Protein AF-A0A370E2R4-F1 (afdb_monomer_lite)

Structure (mmCIF, N/CA/C/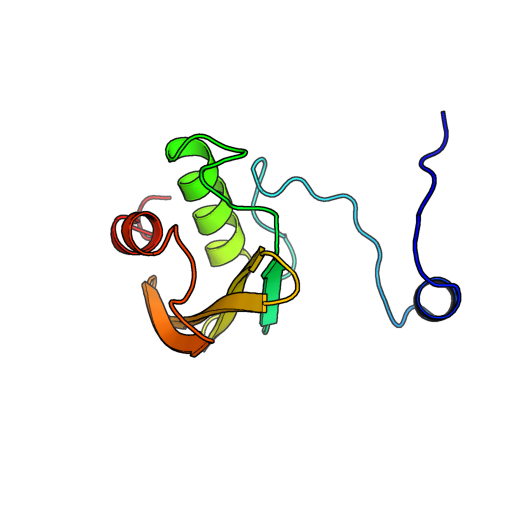O backbone):
data_AF-A0A370E2R4-F1
#
_entry.id   AF-A0A370E2R4-F1
#
loop_
_atom_site.group_PDB
_atom_site.id
_atom_site.type_symbol
_atom_site.label_atom_id
_atom_site.label_alt_id
_atom_site.label_comp_id
_atom_site.label_asym_id
_atom_site.label_entity_id
_atom_site.label_seq_id
_atom_site.pdbx_PDB_ins_code
_atom_site.Cartn_x
_atom_site.Cartn_y
_atom_site.Cartn_z
_atom_site.occupancy
_atom_site.B_iso_or_equiv
_atom_site.auth_seq_id
_atom_site.auth_comp_id
_atom_site.auth_asym_id
_atom_site.auth_atom_id
_atom_site.pdbx_PDB_model_num
ATOM 1 N N . MET A 1 1 ? 22.336 18.464 -6.508 1.00 43.50 1 MET A N 1
ATOM 2 C CA . MET A 1 1 ? 22.048 17.677 -7.727 1.00 43.50 1 MET A CA 1
ATOM 3 C C . MET A 1 1 ? 20.532 17.617 -7.844 1.00 43.50 1 MET A C 1
ATOM 5 O O . MET A 1 1 ? 19.909 17.264 -6.854 1.00 43.50 1 MET A O 1
ATOM 9 N N . GLY A 1 2 ? 19.935 18.096 -8.938 1.00 60.88 2 GLY A N 1
ATOM 10 C CA . GLY A 1 2 ? 18.472 18.118 -9.074 1.00 60.88 2 GLY A CA 1
ATOM 11 C C . GLY A 1 2 ? 17.913 16.710 -9.285 1.00 60.88 2 GLY A C 1
ATOM 12 O O . GLY A 1 2 ? 18.529 15.914 -9.990 1.00 60.88 2 GLY A O 1
ATOM 13 N N . THR A 1 3 ? 16.774 16.397 -8.671 1.00 76.81 3 THR A N 1
ATOM 14 C CA . THR A 1 3 ? 16.054 15.137 -8.901 1.00 76.81 3 THR A CA 1
ATOM 15 C C . THR A 1 3 ? 15.508 15.120 -10.328 1.00 76.81 3 THR A C 1
ATOM 17 O O . THR A 1 3 ? 14.789 16.035 -10.721 1.00 76.81 3 THR A O 1
ATOM 20 N N . ILE A 1 4 ? 15.838 14.088 -11.107 1.00 82.06 4 ILE A N 1
ATOM 21 C CA . ILE A 1 4 ? 15.232 13.861 -12.424 1.00 82.06 4 ILE A CA 1
ATOM 22 C C . ILE A 1 4 ? 13.944 13.064 -12.211 1.00 82.06 4 ILE A C 1
ATOM 24 O O . ILE A 1 4 ? 13.985 11.951 -11.689 1.00 82.06 4 ILE A O 1
ATOM 28 N N . LEU A 1 5 ? 12.805 13.631 -12.608 1.00 85.69 5 LEU A N 1
ATOM 29 C CA . LEU A 1 5 ? 11.509 12.956 -12.565 1.00 85.69 5 LEU A CA 1
ATOM 30 C C . LEU A 1 5 ? 11.271 12.224 -13.887 1.00 85.69 5 LEU A C 1
ATOM 32 O O . LEU A 1 5 ? 11.301 12.837 -14.950 1.00 85.69 5 LEU A O 1
ATOM 36 N N . LEU A 1 6 ? 11.013 10.919 -13.817 1.00 91.44 6 LEU A N 1
ATOM 37 C CA . LEU A 1 6 ? 10.782 10.057 -14.985 1.00 91.44 6 LEU A CA 1
ATOM 38 C C . LEU A 1 6 ? 9.288 9.894 -15.300 1.00 91.44 6 LEU A C 1
ATOM 40 O O . LEU A 1 6 ? 8.832 8.814 -15.671 1.00 91.44 6 LEU A O 1
ATOM 44 N N . TYR A 1 7 ? 8.505 10.951 -15.103 1.00 93.69 7 TYR A N 1
ATOM 45 C CA . TYR A 1 7 ? 7.081 10.928 -15.414 1.00 93.69 7 TYR A CA 1
ATOM 46 C C . TYR A 1 7 ? 6.828 11.015 -16.917 1.00 93.69 7 TYR A C 1
ATOM 48 O O . TYR A 1 7 ? 7.541 11.706 -17.644 1.00 93.69 7 TYR A O 1
ATOM 56 N N . ASP A 1 8 ? 5.761 10.356 -17.369 1.00 96.06 8 ASP A N 1
ATOM 57 C CA . ASP A 1 8 ? 5.230 10.567 -18.714 1.00 96.06 8 ASP A CA 1
ATOM 58 C C . ASP A 1 8 ? 4.870 12.058 -18.914 1.00 96.06 8 ASP A C 1
ATOM 60 O O . ASP A 1 8 ? 4.357 12.690 -17.979 1.00 96.06 8 ASP A O 1
ATOM 64 N N . PRO A 1 9 ? 5.081 12.645 -20.109 1.00 95.00 9 PRO A N 1
ATOM 65 C CA . PRO A 1 9 ? 4.738 14.043 -20.381 1.00 95.00 9 PRO A CA 1
ATOM 66 C C . PRO A 1 9 ? 3.294 14.434 -20.028 1.00 95.00 9 PRO A C 1
ATOM 68 O O . PRO A 1 9 ? 3.036 15.582 -19.655 1.00 95.00 9 PRO A O 1
ATOM 71 N N . LYS A 1 10 ? 2.341 13.496 -20.099 1.00 96.62 10 LYS A N 1
ATOM 72 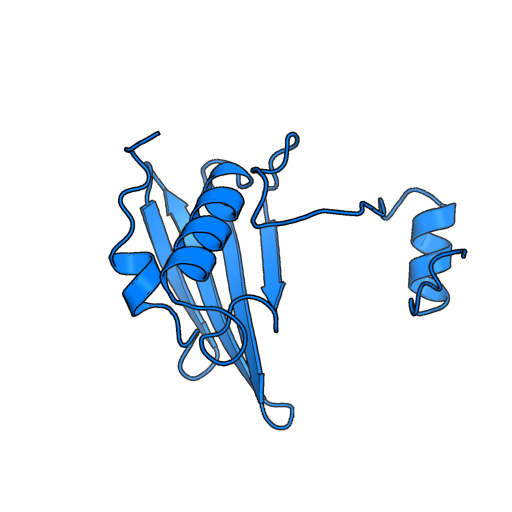C CA . LYS A 1 10 ? 0.953 13.738 -19.684 1.00 96.62 10 LYS A CA 1
ATOM 73 C C . LYS A 1 10 ? 0.840 13.938 -18.176 1.00 96.62 10 LYS A C 1
ATOM 75 O O . LYS A 1 10 ? 0.152 14.853 -17.742 1.00 96.62 10 LYS A O 1
ATOM 80 N N . VAL A 1 11 ? 1.561 13.146 -17.382 1.00 95.88 11 VAL A N 1
ATOM 81 C CA . VAL A 1 11 ? 1.603 13.299 -15.919 1.00 95.88 11 VAL A CA 1
ATOM 82 C C . VAL A 1 11 ? 2.243 14.634 -15.543 1.00 95.88 11 VAL A C 1
ATOM 84 O O . VAL A 1 11 ? 1.709 15.343 -14.696 1.00 95.88 11 VAL A O 1
ATOM 87 N N . LEU A 1 12 ? 3.328 15.028 -16.221 1.00 94.56 12 LEU A N 1
ATOM 88 C CA . LEU A 1 12 ? 3.943 16.348 -16.023 1.00 94.56 12 LEU A CA 1
ATOM 89 C C . LEU A 1 12 ? 2.961 17.491 -16.317 1.00 94.56 12 LEU A C 1
ATOM 91 O O . LEU A 1 12 ? 2.941 18.487 -15.597 1.00 94.56 12 LEU A O 1
ATOM 95 N N . SER A 1 13 ? 2.121 17.327 -17.340 1.00 95.69 13 SER A N 1
ATOM 96 C CA . SER A 1 13 ? 1.083 18.303 -17.690 1.00 95.69 13 SER A CA 1
ATOM 97 C C . SER A 1 13 ? -0.000 18.393 -16.607 1.00 95.69 13 SER A C 1
ATOM 99 O O . SER A 1 13 ? -0.356 19.493 -16.194 1.00 95.69 13 SER A O 1
ATOM 101 N N . CYS A 1 14 ? -0.462 17.258 -16.074 1.00 97.38 14 CYS A N 1
ATOM 102 C CA . CYS A 1 14 ? -1.389 17.227 -14.937 1.00 97.38 14 CYS A CA 1
ATOM 103 C C . CYS A 1 14 ? -0.791 17.875 -13.676 1.00 97.38 14 CYS A C 1
ATOM 105 O O . CYS A 1 14 ? -1.496 18.580 -12.956 1.00 97.38 14 CYS A O 1
ATOM 107 N N . ILE A 1 15 ? 0.511 17.694 -13.420 1.00 95.56 15 ILE A N 1
ATOM 108 C CA . ILE A 1 15 ? 1.211 18.379 -12.321 1.00 95.56 15 ILE A CA 1
ATOM 109 C C . ILE A 1 15 ? 1.221 19.897 -12.550 1.00 95.56 15 ILE A C 1
ATOM 111 O O . ILE A 1 15 ? 0.862 20.657 -11.651 1.00 95.56 15 ILE A O 1
ATOM 115 N N . ALA A 1 16 ? 1.575 20.354 -13.756 1.00 94.31 16 ALA A N 1
ATOM 116 C CA . ALA A 1 16 ? 1.578 21.778 -14.100 1.00 94.31 16 ALA A CA 1
ATOM 117 C C . ALA A 1 16 ? 0.184 22.420 -13.955 1.00 94.31 16 ALA A C 1
ATOM 119 O O . ALA A 1 16 ? 0.068 23.563 -13.509 1.00 94.31 16 ALA A O 1
ATOM 120 N N . ASN A 1 17 ? -0.868 21.657 -14.259 1.00 97.12 17 ASN A N 1
ATOM 121 C CA . ASN A 1 17 ? -2.265 22.069 -14.127 1.00 97.12 17 ASN A CA 1
ATOM 122 C C . ASN A 1 17 ? -2.839 21.894 -12.710 1.00 97.12 17 ASN A C 1
ATOM 124 O O . ASN A 1 17 ? -3.998 22.237 -12.488 1.00 97.12 17 ASN A O 1
ATOM 128 N N . LYS A 1 18 ? -2.045 21.410 -11.742 1.00 96.31 18 LYS A N 1
ATOM 129 C CA . LYS A 1 18 ? -2.454 21.144 -10.348 1.00 96.31 18 LYS A CA 1
ATOM 130 C C . LYS A 1 18 ? -3.546 20.076 -10.195 1.00 96.31 18 LYS A C 1
ATOM 132 O O . LYS A 1 18 ? -4.261 20.059 -9.199 1.00 96.31 18 LYS A O 1
ATOM 137 N N . GLU A 1 19 ? -3.654 19.171 -11.159 1.00 96.81 19 GLU A N 1
ATOM 138 C CA . GLU A 1 19 ? -4.530 17.993 -11.098 1.00 96.81 19 GLU A CA 1
ATOM 139 C C . GLU A 1 19 ? -3.853 16.833 -10.354 1.00 96.81 19 GLU A C 1
ATOM 141 O O . GLU A 1 19 ? -4.520 15.983 -9.769 1.00 96.81 19 GLU A O 1
ATOM 146 N N . ILE A 1 20 ? -2.515 16.806 -10.365 1.00 95.62 20 ILE A N 1
ATOM 147 C CA . ILE A 1 20 ? -1.682 15.876 -9.599 1.00 95.62 20 ILE A CA 1
ATOM 148 C C . ILE A 1 20 ? -0.737 16.690 -8.721 1.00 95.62 20 ILE A C 1
ATOM 150 O O . ILE A 1 20 ? -0.021 17.565 -9.206 1.00 95.62 20 ILE A O 1
ATOM 154 N N . PHE A 1 21 ? -0.693 16.365 -7.432 1.00 93.38 21 PHE A N 1
ATOM 155 C CA . PHE A 1 21 ? 0.301 16.908 -6.516 1.00 93.38 21 PHE A CA 1
ATOM 156 C C . PHE A 1 21 ? 1.471 15.929 -6.373 1.00 93.38 21 PHE A C 1
ATOM 158 O O . PHE A 1 21 ? 1.285 14.776 -5.987 1.00 93.38 21 PHE A O 1
ATOM 165 N N . HIS A 1 22 ? 2.683 16.383 -6.700 1.00 91.69 22 HIS A N 1
ATOM 166 C CA . HIS A 1 22 ? 3.906 15.625 -6.426 1.00 91.69 22 HIS A CA 1
ATOM 167 C C . HIS A 1 22 ? 4.351 15.886 -4.993 1.00 91.69 22 HIS A C 1
ATOM 169 O O . HIS A 1 22 ? 4.609 17.033 -4.629 1.00 91.69 22 HIS A O 1
ATOM 175 N N . GLN A 1 23 ? 4.590 14.819 -4.235 1.00 91.12 23 GLN A N 1
ATOM 176 C CA . GLN A 1 23 ? 5.240 14.897 -2.932 1.00 91.12 23 GLN A CA 1
ATOM 177 C C . GLN A 1 23 ? 6.375 13.876 -2.825 1.00 91.12 23 GLN A C 1
ATOM 179 O O . GLN A 1 23 ? 6.237 12.728 -3.239 1.00 91.12 23 GLN A O 1
ATOM 184 N N . ASN A 1 24 ? 7.499 14.292 -2.235 1.00 90.25 24 ASN A N 1
ATOM 185 C CA . ASN A 1 24 ? 8.512 13.352 -1.760 1.00 90.25 24 ASN A CA 1
ATOM 186 C C . ASN A 1 24 ? 8.079 12.848 -0.384 1.00 90.25 24 ASN A C 1
ATOM 188 O O . ASN A 1 24 ? 7.895 13.651 0.530 1.00 90.25 24 ASN A O 1
ATOM 192 N N . TYR A 1 25 ? 7.913 11.539 -0.251 1.00 90.94 25 TYR A N 1
ATOM 193 C CA . TYR A 1 25 ? 7.357 10.918 0.943 1.00 90.94 25 TYR A CA 1
ATOM 194 C C . TYR A 1 25 ? 8.141 9.654 1.300 1.00 90.94 25 TYR A C 1
ATOM 196 O O . TYR A 1 25 ? 8.409 8.823 0.431 1.00 90.94 25 TYR A O 1
ATOM 204 N N . ASP A 1 26 ? 8.501 9.527 2.578 1.00 94.06 26 ASP A N 1
ATOM 205 C CA . ASP A 1 26 ? 9.084 8.314 3.146 1.00 94.06 26 ASP A CA 1
ATOM 206 C C . ASP A 1 26 ? 8.025 7.590 3.981 1.00 94.06 26 ASP A C 1
ATOM 208 O O . ASP A 1 26 ? 7.702 7.981 5.105 1.00 94.06 26 ASP A O 1
ATOM 212 N N . ILE A 1 27 ? 7.516 6.498 3.416 1.00 94.69 27 ILE A N 1
ATOM 213 C CA . ILE A 1 27 ? 6.521 5.614 4.024 1.00 94.69 27 ILE A CA 1
ATOM 214 C C . ILE A 1 27 ? 6.966 5.029 5.368 1.00 94.69 27 ILE A C 1
ATOM 216 O O . ILE A 1 27 ? 6.125 4.653 6.183 1.00 94.69 27 ILE A O 1
ATOM 220 N N . PHE A 1 28 ? 8.268 4.958 5.640 1.00 96.12 28 PHE A N 1
ATOM 221 C CA . PHE A 1 28 ? 8.791 4.414 6.887 1.00 96.12 28 PHE A CA 1
ATOM 222 C C . PHE A 1 28 ? 9.017 5.486 7.953 1.00 96.12 28 PHE A C 1
ATOM 224 O O . PHE A 1 28 ? 9.259 5.133 9.108 1.00 96.12 28 PHE A O 1
ATOM 231 N N . ALA A 1 29 ? 8.946 6.774 7.611 1.00 96.12 29 ALA A N 1
ATOM 232 C CA . ALA A 1 29 ? 9.183 7.860 8.557 1.00 96.12 29 ALA A CA 1
ATOM 233 C C . ALA A 1 29 ? 7.931 8.184 9.383 1.00 96.12 29 ALA A C 1
ATOM 235 O O . ALA A 1 29 ? 7.983 8.112 10.610 1.00 96.12 29 ALA A O 1
ATOM 236 N N . ALA A 1 30 ? 6.814 8.499 8.721 1.00 95.44 30 ALA A N 1
ATOM 237 C CA . ALA A 1 30 ? 5.557 8.890 9.360 1.00 95.44 30 ALA A CA 1
ATOM 238 C C . ALA A 1 30 ? 4.347 8.654 8.431 1.00 95.44 30 ALA A C 1
ATOM 240 O O . ALA A 1 30 ? 4.529 8.562 7.214 1.00 95.44 30 ALA A O 1
ATOM 241 N N . PRO A 1 31 ? 3.111 8.584 8.961 1.00 95.81 31 PRO A N 1
ATOM 242 C CA . PRO A 1 31 ? 1.892 8.665 8.154 1.00 95.81 31 PRO A CA 1
ATOM 243 C C . PRO A 1 31 ? 1.802 9.980 7.362 1.00 95.81 31 PRO A C 1
ATOM 245 O O . PRO A 1 31 ? 2.475 10.958 7.681 1.00 95.81 31 PRO A O 1
ATOM 248 N N . MET A 1 32 ? 0.950 10.012 6.340 1.00 93.75 32 MET A N 1
ATOM 249 C CA . MET A 1 32 ? 0.586 11.241 5.634 1.00 93.75 32 MET A CA 1
ATOM 250 C C . MET A 1 32 ? -0.305 12.126 6.515 1.00 93.75 32 MET A C 1
ATOM 252 O O . MET A 1 32 ? -1.199 11.620 7.198 1.00 93.75 32 MET A O 1
ATOM 256 N N . ASP A 1 33 ? -0.100 13.444 6.446 1.00 90.62 33 ASP A N 1
ATOM 257 C CA . ASP A 1 33 ? -0.931 14.421 7.164 1.00 90.62 33 ASP A CA 1
ATOM 258 C C . ASP A 1 33 ? -2.366 14.457 6.611 1.00 90.62 33 ASP A C 1
ATOM 260 O O . ASP A 1 33 ? -3.344 14.460 7.363 1.00 90.62 33 ASP A O 1
ATOM 264 N N . GLU A 1 34 ? -2.500 14.450 5.282 1.00 92.44 34 GLU A N 1
ATOM 265 C CA . GLU A 1 34 ? -3.789 14.400 4.595 1.00 92.44 34 GLU A CA 1
ATOM 266 C C . GLU A 1 34 ? -4.194 12.951 4.323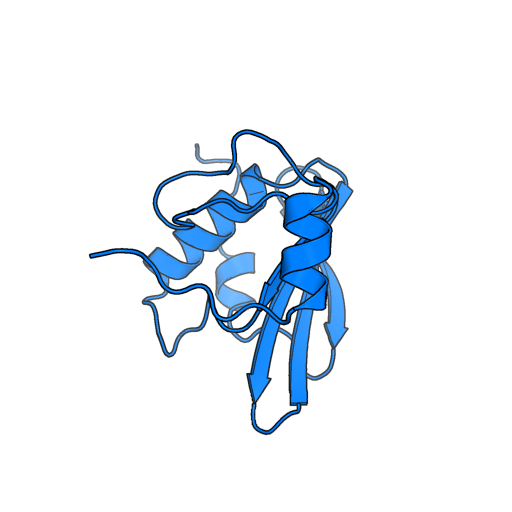 1.00 92.44 34 GLU A C 1
ATOM 268 O O . GLU A 1 34 ? -3.484 12.195 3.654 1.00 92.44 34 GLU A O 1
ATOM 273 N N . LYS A 1 35 ? -5.365 12.565 4.842 1.00 94.81 35 LYS A N 1
ATOM 274 C CA . LYS A 1 35 ? -5.907 11.222 4.640 1.00 94.81 35 LYS A CA 1
ATOM 275 C C . LYS A 1 35 ? -6.504 11.068 3.250 1.00 94.81 35 LYS A C 1
ATOM 277 O O . LYS A 1 35 ? -7.101 11.995 2.710 1.00 94.81 35 LYS A O 1
ATOM 282 N N . CYS A 1 36 ? -6.401 9.861 2.711 1.00 95.75 36 CYS A N 1
ATOM 283 C CA . CYS A 1 36 ? -6.950 9.511 1.408 1.00 95.75 36 CYS A CA 1
ATOM 284 C C . CYS A 1 36 ? -8.056 8.451 1.510 1.00 95.75 36 CYS A C 1
ATOM 286 O O . CYS A 1 36 ? -8.033 7.573 2.376 1.00 95.75 36 CYS A O 1
ATOM 288 N N . SER A 1 37 ? -9.010 8.523 0.580 1.00 98.19 37 SER A N 1
ATOM 289 C CA . SER A 1 37 ? -10.069 7.524 0.383 1.00 98.19 37 SER A CA 1
ATOM 290 C C . SER A 1 37 ? -9.572 6.272 -0.347 1.00 98.19 37 SER A C 1
ATOM 292 O O . SER A 1 37 ? -10.159 5.193 -0.235 1.00 98.19 37 SER A O 1
ATOM 294 N N . TYR A 1 38 ? -8.465 6.402 -1.079 1.00 98.31 38 TYR A N 1
ATOM 295 C CA . TYR A 1 38 ? -7.824 5.329 -1.825 1.00 98.31 38 TYR A CA 1
ATOM 296 C C . TYR A 1 38 ? -6.305 5.502 -1.821 1.00 98.31 38 TYR A C 1
ATOM 298 O O . TYR A 1 38 ? -5.800 6.543 -2.243 1.00 98.31 38 TYR A O 1
ATOM 306 N N . LEU A 1 39 ? -5.577 4.463 -1.412 1.00 97.81 39 LEU A N 1
ATOM 307 C CA . LEU A 1 39 ? -4.118 4.430 -1.420 1.00 97.81 39 LEU A CA 1
ATOM 308 C C . LEU A 1 39 ? -3.624 3.215 -2.197 1.00 97.81 39 LEU A C 1
ATOM 310 O O . LEU A 1 39 ? -3.969 2.079 -1.878 1.00 97.81 39 LEU A O 1
ATOM 314 N N . ARG A 1 40 ? -2.769 3.444 -3.196 1.00 97.69 40 ARG A N 1
ATOM 315 C CA . ARG A 1 40 ? -2.134 2.382 -3.984 1.00 97.69 40 ARG A CA 1
ATOM 316 C C . ARG A 1 40 ? -0.636 2.317 -3.724 1.00 97.69 40 ARG A C 1
ATOM 318 O O . ARG A 1 40 ? 0.097 3.225 -4.101 1.00 97.69 40 ARG A O 1
ATOM 325 N N . CYS A 1 41 ? -0.181 1.195 -3.176 1.00 97.06 41 CYS A N 1
ATOM 326 C CA . CYS A 1 41 ? 1.220 0.892 -2.912 1.00 97.06 41 CYS A CA 1
ATOM 327 C C . CYS A 1 41 ? 1.630 -0.370 -3.689 1.00 97.06 41 CYS A C 1
ATOM 329 O O . CYS A 1 41 ? 1.374 -1.495 -3.269 1.00 97.06 41 CYS A O 1
ATOM 331 N N . MET A 1 42 ? 2.235 -0.186 -4.863 1.00 96.75 42 MET A N 1
ATOM 332 C CA . MET A 1 42 ? 2.622 -1.289 -5.749 1.00 96.75 42 MET A CA 1
ATOM 333 C C . MET A 1 42 ? 4.136 -1.343 -5.911 1.00 96.75 42 MET A C 1
ATOM 335 O O . MET A 1 42 ? 4.760 -0.303 -6.100 1.00 96.75 42 MET A O 1
ATOM 339 N N . ASN A 1 43 ? 4.703 -2.551 -5.895 1.00 95.38 43 ASN A N 1
ATOM 340 C CA . ASN A 1 43 ? 6.135 -2.806 -6.112 1.00 95.38 43 ASN A CA 1
ATOM 341 C C . ASN A 1 43 ? 7.065 -2.136 -5.083 1.00 95.38 43 ASN A C 1
ATOM 343 O O . ASN A 1 43 ? 8.228 -1.882 -5.384 1.00 95.38 43 ASN A O 1
ATOM 347 N N . LEU A 1 44 ? 6.561 -1.850 -3.878 1.00 94.88 44 LEU A N 1
ATOM 348 C CA . LEU A 1 44 ? 7.323 -1.188 -2.816 1.00 94.88 44 LEU A CA 1
ATOM 349 C C . LEU A 1 44 ? 7.475 -2.092 -1.589 1.00 94.88 44 LEU A C 1
ATOM 351 O O . LEU A 1 44 ? 8.574 -2.554 -1.306 1.00 94.88 44 LEU A O 1
ATOM 355 N N . LEU A 1 45 ? 6.376 -2.393 -0.894 1.00 95.62 45 LEU A N 1
ATOM 356 C CA . LEU A 1 45 ? 6.383 -3.217 0.318 1.00 95.62 45 LEU A CA 1
ATOM 357 C C . LEU A 1 45 ? 6.440 -4.710 -0.036 1.00 95.62 45 LEU A C 1
ATOM 359 O O . LEU A 1 45 ? 5.407 -5.362 -0.171 1.00 95.62 45 LEU A O 1
ATOM 363 N N . ASN A 1 46 ? 7.647 -5.240 -0.225 1.00 90.06 46 ASN A N 1
ATOM 364 C CA . ASN A 1 46 ? 7.882 -6.656 -0.501 1.00 90.06 46 ASN A CA 1
ATOM 365 C C . ASN A 1 46 ? 9.046 -7.208 0.328 1.00 90.06 46 ASN A C 1
ATOM 367 O O . ASN A 1 46 ? 10.010 -6.492 0.616 1.00 90.06 46 ASN A O 1
ATOM 371 N N . LYS A 1 47 ? 8.963 -8.503 0.656 1.00 93.38 47 LYS A N 1
ATOM 372 C CA . LYS A 1 47 ? 9.935 -9.220 1.502 1.00 93.38 47 LYS A CA 1
ATOM 373 C C . LYS A 1 47 ? 11.326 -9.333 0.862 1.00 93.38 47 LYS A C 1
ATOM 375 O O . LYS A 1 47 ? 12.302 -9.615 1.546 1.00 93.38 47 LYS A O 1
ATOM 380 N N . GLY A 1 48 ? 11.431 -9.103 -0.450 1.00 92.38 48 GLY A N 1
ATOM 381 C CA . GLY A 1 48 ? 12.708 -9.070 -1.164 1.00 92.38 48 GLY A CA 1
ATOM 382 C C . GLY A 1 48 ? 13.506 -7.778 -0.962 1.00 92.38 48 GLY A C 1
ATOM 383 O O . GLY A 1 48 ? 14.723 -7.798 -1.131 1.00 92.38 48 GLY A O 1
ATOM 384 N N . TYR A 1 49 ? 12.852 -6.662 -0.616 1.00 93.06 49 TYR A N 1
ATOM 385 C CA . TYR A 1 49 ? 13.507 -5.354 -0.456 1.00 93.06 49 TYR A CA 1
ATOM 386 C C . TYR A 1 49 ? 13.662 -4.930 0.999 1.00 93.06 49 TYR A C 1
ATOM 388 O O . TYR A 1 49 ? 14.629 -4.245 1.331 1.00 93.06 49 TYR A O 1
ATOM 396 N N . PHE A 1 50 ? 12.719 -5.311 1.859 1.00 96.75 50 PHE A N 1
ATOM 397 C CA . PHE A 1 50 ? 12.659 -4.826 3.231 1.00 96.75 50 PHE A CA 1
ATOM 398 C C . PHE A 1 50 ? 12.448 -5.976 4.219 1.00 96.75 50 PHE A C 1
ATOM 400 O O . PHE A 1 50 ? 11.741 -6.930 3.892 1.00 96.75 50 PHE A O 1
ATOM 407 N N . PRO A 1 51 ? 13.023 -5.886 5.433 1.00 97.25 51 PRO A N 1
ATOM 408 C CA . PRO A 1 51 ? 12.710 -6.822 6.504 1.00 97.25 51 PRO A CA 1
ATOM 409 C C . PRO A 1 51 ? 11.264 -6.635 6.982 1.00 97.25 51 PRO A C 1
ATOM 411 O O . PRO A 1 51 ? 10.713 -5.532 6.901 1.00 97.25 51 PRO A O 1
ATOM 414 N N . ASP A 1 52 ? 10.681 -7.694 7.546 1.00 97.81 52 ASP A N 1
ATOM 415 C CA . ASP A 1 52 ? 9.282 -7.729 7.995 1.00 97.81 52 ASP A CA 1
ATOM 416 C C . ASP A 1 52 ? 8.924 -6.568 8.935 1.00 97.81 52 ASP A C 1
ATOM 418 O O . ASP A 1 52 ? 7.882 -5.941 8.768 1.00 97.81 52 ASP A O 1
ATOM 422 N N . GLU A 1 53 ? 9.814 -6.202 9.863 1.00 96.94 53 GLU A N 1
ATOM 423 C CA . GLU A 1 53 ? 9.610 -5.080 10.794 1.00 96.94 53 GLU A CA 1
ATOM 424 C C . GLU A 1 53 ? 9.380 -3.745 10.071 1.00 96.94 53 GLU A C 1
ATOM 426 O O . GLU A 1 53 ? 8.526 -2.941 10.457 1.00 96.94 53 GLU A O 1
ATOM 431 N N . LEU A 1 54 ? 10.129 -3.503 8.994 1.00 97.19 54 LEU A N 1
ATOM 432 C CA . LEU A 1 54 ? 10.029 -2.269 8.225 1.00 97.19 54 LEU A CA 1
ATOM 433 C C . LEU A 1 54 ? 8.787 -2.283 7.326 1.00 97.19 54 LEU A C 1
ATOM 435 O O . LEU A 1 54 ? 8.143 -1.248 7.154 1.00 97.19 54 LEU A O 1
ATOM 439 N N . ILE A 1 55 ? 8.408 -3.458 6.813 1.00 98.06 55 ILE A N 1
ATOM 440 C CA . ILE A 1 55 ? 7.143 -3.652 6.096 1.00 98.06 55 ILE A CA 1
ATOM 441 C C . ILE A 1 55 ? 5.964 -3.362 7.025 1.00 98.06 55 ILE A C 1
ATOM 443 O O . ILE A 1 55 ? 5.106 -2.563 6.659 1.00 98.06 55 ILE A O 1
ATOM 447 N N . ILE A 1 56 ? 5.951 -3.939 8.230 1.00 97.44 56 ILE A N 1
ATOM 448 C CA . ILE A 1 56 ? 4.925 -3.692 9.251 1.00 97.44 56 ILE A CA 1
ATOM 449 C C . ILE A 1 56 ? 4.832 -2.194 9.542 1.00 97.44 56 ILE A C 1
ATOM 451 O O . ILE A 1 56 ? 3.747 -1.624 9.464 1.00 97.44 56 ILE A O 1
ATOM 455 N N . LYS A 1 57 ? 5.967 -1.523 9.780 1.00 97.25 57 LYS A N 1
ATOM 456 C CA . LYS A 1 57 ? 6.001 -0.069 9.993 1.00 97.25 57 LYS A CA 1
ATOM 457 C C . LYS A 1 57 ? 5.389 0.704 8.821 1.00 97.25 57 LYS A C 1
ATOM 459 O O . LYS A 1 57 ? 4.581 1.607 9.034 1.00 97.25 57 LYS A O 1
ATOM 464 N N . GLY A 1 58 ? 5.758 0.344 7.592 1.00 97.62 58 GLY A N 1
ATOM 465 C CA . GLY A 1 58 ? 5.229 0.965 6.382 1.00 97.62 58 GLY A CA 1
ATOM 466 C C . GLY A 1 58 ? 3.718 0.777 6.247 1.00 97.62 58 GLY A C 1
ATOM 467 O O . GLY A 1 58 ? 2.999 1.751 6.044 1.00 97.62 58 GLY A O 1
ATOM 468 N N . VAL A 1 59 ? 3.216 -0.449 6.426 1.00 97.81 59 VAL A N 1
A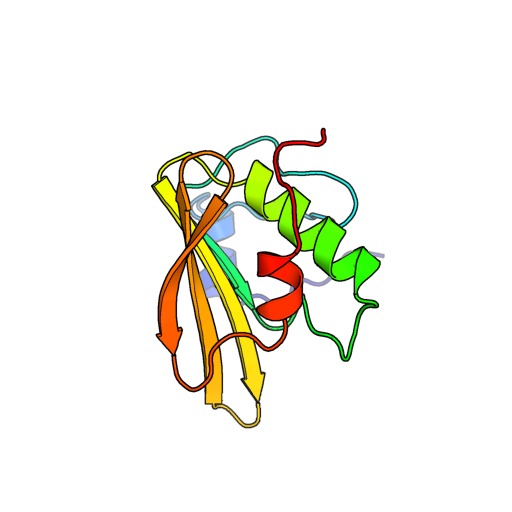TOM 469 C CA . VAL A 1 59 ? 1.774 -0.747 6.403 1.00 97.81 59 VAL A CA 1
ATOM 470 C C . VAL A 1 59 ? 1.034 0.040 7.483 1.00 97.81 59 VAL A C 1
ATOM 472 O O . VAL A 1 59 ? -0.007 0.623 7.188 1.00 97.81 59 VAL A O 1
ATOM 475 N N . THR A 1 60 ? 1.565 0.115 8.704 1.00 97.38 60 THR A N 1
ATOM 476 C CA . THR A 1 60 ? 0.974 0.904 9.794 1.00 97.38 60 THR A CA 1
ATOM 477 C C . THR A 1 60 ? 0.866 2.380 9.423 1.00 97.38 60 THR A C 1
ATOM 479 O O . THR A 1 60 ? -0.200 2.980 9.563 1.00 97.38 60 THR A O 1
ATOM 482 N N . ASN A 1 61 ? 1.916 2.967 8.849 1.00 97.56 61 ASN A N 1
ATOM 483 C CA . ASN A 1 61 ? 1.859 4.352 8.383 1.00 97.56 61 ASN A CA 1
ATOM 484 C C . ASN A 1 61 ? 0.814 4.549 7.275 1.00 97.56 61 ASN A C 1
ATOM 486 O O . ASN A 1 61 ? 0.036 5.505 7.331 1.00 97.56 61 ASN A O 1
ATOM 490 N N . LEU A 1 62 ? 0.719 3.627 6.309 1.00 97.31 62 LEU A N 1
ATOM 491 C CA . LEU A 1 62 ? -0.334 3.669 5.288 1.00 97.31 62 LEU A CA 1
ATOM 492 C C . LEU A 1 62 ? -1.731 3.560 5.904 1.00 97.31 62 LEU A C 1
ATOM 494 O O . LEU A 1 62 ? -2.626 4.310 5.528 1.00 97.31 62 LEU A O 1
ATOM 498 N N . PHE A 1 63 ? -1.920 2.674 6.882 1.00 97.62 63 PHE A N 1
ATOM 499 C CA . PHE A 1 63 ? -3.188 2.511 7.587 1.00 97.62 63 PHE A CA 1
ATOM 500 C C . PHE A 1 63 ? -3.656 3.821 8.237 1.00 97.62 63 PHE A C 1
ATOM 502 O O . PHE A 1 63 ? -4.833 4.188 8.144 1.00 97.62 63 PHE A O 1
ATOM 509 N N . HIS A 1 64 ? -2.748 4.558 8.878 1.00 96.50 64 HIS A N 1
ATOM 510 C CA . HIS A 1 64 ? -3.065 5.854 9.484 1.00 96.50 64 HIS A CA 1
ATOM 511 C C . HIS A 1 64 ? -3.274 6.973 8.450 1.00 96.50 64 HIS A C 1
ATOM 513 O O . HIS A 1 64 ? -3.998 7.927 8.739 1.00 96.50 64 HIS A O 1
ATOM 519 N N . SER A 1 65 ? -2.741 6.800 7.238 1.00 96.94 65 SER A N 1
ATOM 520 C CA . SER A 1 65 ? -2.893 7.710 6.090 1.00 96.94 65 SER A CA 1
ATOM 521 C C . SER A 1 65 ? -4.208 7.521 5.319 1.00 96.94 65 SER A C 1
ATOM 523 O O . SER A 1 65 ? -4.508 8.281 4.400 1.00 96.94 65 SER A O 1
ATOM 525 N N . ILE A 1 66 ? -5.002 6.506 5.664 1.00 97.56 66 ILE A N 1
ATOM 526 C CA . ILE A 1 66 ? -6.278 6.203 5.005 1.00 97.56 66 ILE A CA 1
ATOM 527 C C . ILE A 1 66 ? -7.433 6.594 5.925 1.00 97.56 66 ILE A C 1
ATOM 529 O O . ILE A 1 66 ? -7.377 6.417 7.150 1.00 97.56 66 ILE A O 1
ATOM 533 N N . GLU A 1 67 ? -8.490 7.158 5.351 1.00 97.56 67 GLU A N 1
ATOM 534 C CA . GLU A 1 67 ? -9.720 7.461 6.084 1.00 97.56 67 GLU A CA 1
ATOM 535 C C . GLU A 1 67 ? -10.521 6.196 6.429 1.00 97.56 67 GLU A C 1
ATOM 537 O O . GLU A 1 67 ? -10.330 5.126 5.855 1.00 97.56 67 GLU A O 1
ATOM 542 N N . GLU A 1 68 ? -11.427 6.297 7.398 1.00 97.62 68 GLU A N 1
ATOM 543 C CA . GLU A 1 68 ? -12.319 5.182 7.723 1.00 97.62 68 GLU A CA 1
ATOM 544 C C . GLU A 1 68 ? -13.192 4.817 6.510 1.00 97.62 68 GLU A C 1
ATOM 546 O O . GLU A 1 68 ? -13.774 5.694 5.878 1.00 97.62 68 GLU A O 1
ATOM 551 N N . GLY A 1 69 ? -13.275 3.529 6.166 1.00 98.38 69 GLY A N 1
ATOM 552 C CA . GLY A 1 69 ? -13.956 3.057 4.956 1.00 98.38 69 GLY A CA 1
ATOM 553 C C . GLY A 1 69 ? -13.133 3.166 3.665 1.00 98.38 69 GLY A C 1
ATOM 554 O O . GLY A 1 69 ? -13.540 2.589 2.653 1.00 98.38 69 GLY A O 1
ATOM 555 N N . GLY A 1 70 ? -11.976 3.837 3.697 1.00 98.44 70 GLY A N 1
ATOM 556 C CA . GLY A 1 70 ? -11.062 3.946 2.564 1.00 98.44 70 GLY A CA 1
ATOM 557 C C . GLY A 1 70 ? -10.410 2.614 2.184 1.00 98.44 70 GLY A C 1
ATOM 558 O O . GLY A 1 70 ? -10.444 1.632 2.937 1.00 98.44 70 GLY A O 1
ATOM 559 N N . VAL A 1 71 ? -9.816 2.574 0.989 1.00 98.69 71 VAL A N 1
ATOM 560 C CA . VAL A 1 71 ? -9.237 1.355 0.407 1.00 98.69 71 VAL A CA 1
ATOM 561 C C . VAL A 1 71 ? -7.720 1.445 0.309 1.00 98.69 71 VAL A C 1
ATOM 563 O O . VAL A 1 71 ? -7.175 2.388 -0.259 1.00 98.69 71 VAL A O 1
ATOM 566 N N . LEU A 1 72 ? -7.046 0.407 0.800 1.00 98.50 72 LEU A N 1
ATOM 567 C CA . LEU A 1 72 ? -5.620 0.179 0.611 1.00 98.50 72 LEU A CA 1
ATOM 568 C C . LEU A 1 72 ? -5.413 -0.916 -0.436 1.00 98.50 72 LEU A C 1
ATOM 570 O O . LEU A 1 72 ? -5.863 -2.043 -0.260 1.00 98.50 72 LEU A O 1
ATOM 574 N N . GLN A 1 73 ? -4.706 -0.602 -1.514 1.00 98.44 73 GLN A N 1
ATOM 575 C CA . GLN A 1 73 ? -4.229 -1.567 -2.495 1.00 98.44 73 GLN A CA 1
ATOM 576 C C . GLN A 1 73 ? -2.737 -1.817 -2.260 1.00 98.44 73 GLN A C 1
ATOM 578 O O . GLN A 1 73 ? -1.934 -0.897 -2.428 1.00 98.44 73 GLN A O 1
ATOM 583 N N . ILE A 1 74 ? -2.357 -3.060 -1.953 1.00 98.06 74 ILE A N 1
ATOM 584 C CA . ILE A 1 74 ? -0.951 -3.481 -1.871 1.00 98.06 74 ILE A CA 1
ATOM 585 C C . ILE A 1 74 ? -0.706 -4.644 -2.820 1.00 98.06 74 ILE A C 1
ATOM 587 O O . ILE A 1 74 ? -1.496 -5.585 -2.879 1.00 98.06 74 ILE A O 1
ATOM 591 N N . GLY A 1 75 ? 0.411 -4.607 -3.540 1.00 96.62 75 GLY A N 1
ATOM 592 C CA . GLY A 1 75 ? 0.821 -5.743 -4.347 1.00 96.62 75 GLY A CA 1
ATOM 593 C C . GLY A 1 75 ? 2.120 -5.541 -5.102 1.00 96.62 75 GLY A C 1
ATOM 594 O O . GLY A 1 75 ? 2.831 -4.545 -4.936 1.00 96.62 75 GLY A O 1
ATOM 595 N N . ARG A 1 76 ? 2.406 -6.498 -5.979 1.00 96.31 76 ARG A N 1
ATOM 596 C CA . ARG A 1 76 ? 3.572 -6.476 -6.862 1.00 96.31 76 ARG A CA 1
ATOM 597 C C . ARG A 1 76 ? 3.236 -6.959 -8.267 1.00 96.31 76 ARG A C 1
ATOM 599 O O . ARG A 1 76 ? 2.233 -7.637 -8.476 1.00 96.31 76 ARG A O 1
ATOM 606 N N . THR A 1 77 ? 4.095 -6.625 -9.215 1.00 95.75 77 THR A N 1
ATOM 607 C CA . THR A 1 77 ? 4.062 -7.087 -10.597 1.00 95.75 77 THR A CA 1
ATOM 608 C C . THR A 1 77 ? 5.253 -8.014 -10.819 1.00 95.75 77 THR A C 1
ATOM 610 O O . THR A 1 77 ? 6.394 -7.591 -10.651 1.00 95.75 77 THR A O 1
ATOM 613 N N . VAL A 1 78 ? 5.000 -9.262 -11.205 1.00 93.69 78 VAL A N 1
ATOM 614 C CA . VAL A 1 78 ? 6.030 -10.254 -11.550 1.00 93.69 78 VAL A CA 1
ATOM 615 C C . VAL A 1 78 ? 5.763 -10.704 -12.976 1.00 93.69 78 VAL A C 1
ATOM 617 O O . VAL A 1 78 ? 4.646 -11.113 -13.281 1.00 93.69 78 VAL A O 1
ATOM 620 N N . ASP A 1 79 ? 6.748 -10.550 -13.860 1.00 94.50 79 ASP A N 1
ATOM 621 C CA . ASP A 1 79 ? 6.648 -10.912 -15.282 1.00 94.50 79 ASP A CA 1
ATOM 622 C C . ASP A 1 79 ? 5.398 -10.343 -15.985 1.00 94.50 79 ASP A C 1
ATOM 624 O O . ASP A 1 79 ? 4.753 -10.988 -16.808 1.00 94.50 79 ASP A O 1
ATOM 628 N N . GLY A 1 80 ? 5.025 -9.106 -15.633 1.00 94.44 80 GLY A N 1
ATOM 629 C CA . GLY A 1 80 ? 3.847 -8.416 -16.175 1.00 94.44 80 GLY A CA 1
ATOM 630 C C . GLY A 1 80 ? 2.509 -8.805 -15.530 1.00 94.44 80 GLY A C 1
ATOM 631 O O . GLY A 1 80 ? 1.484 -8.210 -15.862 1.00 94.44 80 GLY A O 1
ATOM 632 N N . VAL A 1 81 ? 2.502 -9.743 -14.580 1.00 96.00 81 VAL A N 1
ATOM 633 C CA . VAL A 1 81 ? 1.312 -10.207 -13.853 1.00 96.00 81 VAL A CA 1
ATOM 634 C C . VAL A 1 81 ? 1.231 -9.543 -12.478 1.00 96.00 81 VAL A C 1
ATOM 636 O O . VAL A 1 81 ? 2.213 -9.494 -11.743 1.00 96.00 81 VAL A O 1
ATOM 639 N N . ASN A 1 82 ? 0.056 -9.023 -12.112 1.00 96.50 82 ASN A N 1
ATOM 640 C CA . ASN A 1 82 ? -0.166 -8.313 -10.848 1.00 96.50 82 ASN A CA 1
ATOM 641 C C . ASN A 1 82 ? -0.707 -9.239 -9.753 1.00 96.50 82 ASN A C 1
ATOM 643 O O . ASN A 1 82 ? -1.779 -9.804 -9.918 1.00 96.50 82 ASN A O 1
ATOM 647 N N . TYR A 1 83 ? -0.041 -9.299 -8.608 1.00 97.50 83 TYR A N 1
ATOM 648 C CA . TYR A 1 83 ? -0.463 -10.039 -7.417 1.00 97.50 83 TYR A CA 1
ATOM 649 C C . TYR A 1 83 ? -0.824 -9.015 -6.340 1.00 97.50 83 TYR A C 1
ATOM 651 O O . TYR A 1 83 ? 0.057 -8.308 -5.843 1.00 97.50 83 TYR A O 1
ATOM 659 N N . VAL A 1 84 ? -2.123 -8.826 -6.081 1.00 98.12 84 VAL A N 1
ATOM 660 C CA . VAL A 1 84 ? -2.629 -7.633 -5.375 1.00 98.12 84 VAL A CA 1
ATOM 661 C C . VAL A 1 84 ? -3.731 -7.986 -4.396 1.00 98.12 84 VAL A C 1
ATOM 663 O O . VAL A 1 84 ? -4.688 -8.662 -4.758 1.00 98.12 84 VAL A O 1
ATOM 666 N N . SER A 1 85 ? -3.645 -7.448 -3.187 1.00 98.56 85 SER A N 1
ATOM 667 C CA . SER A 1 85 ? -4.739 -7.451 -2.219 1.00 98.56 85 SER A CA 1
ATOM 668 C C . SER A 1 85 ? -5.320 -6.048 -2.069 1.00 98.56 85 SER A C 1
ATOM 670 O O . SER A 1 85 ? -4.584 -5.061 -1.988 1.00 98.56 85 SER A O 1
ATOM 672 N N . PHE A 1 86 ? -6.646 -5.975 -2.015 1.00 98.69 86 PHE A N 1
ATOM 673 C CA . PHE A 1 86 ? -7.400 -4.769 -1.697 1.00 98.69 86 PHE A CA 1
ATOM 674 C C . PHE A 1 86 ? -8.006 -4.921 -0.309 1.00 98.69 86 PHE A C 1
ATOM 676 O O . PHE A 1 86 ? -8.713 -5.895 -0.047 1.00 98.69 86 PHE A O 1
ATOM 683 N N . PHE A 1 87 ? -7.774 -3.938 0.549 1.00 98.50 87 PHE A N 1
ATOM 684 C CA . PHE A 1 87 ? -8.240 -3.922 1.927 1.00 98.50 87 PHE A CA 1
ATOM 685 C C . PHE A 1 87 ? -9.145 -2.722 2.167 1.00 98.50 87 PHE A C 1
ATOM 687 O O . PHE A 1 87 ? -8.883 -1.641 1.641 1.00 98.50 87 PHE A O 1
ATOM 694 N N . ARG A 1 88 ? -10.183 -2.887 2.985 1.00 98.50 88 ARG A N 1
ATOM 695 C CA . ARG A 1 88 ? -10.980 -1.783 3.512 1.00 98.50 88 ARG A CA 1
ATOM 696 C C . ARG A 1 88 ? -10.545 -1.482 4.923 1.00 98.50 88 ARG A C 1
ATOM 698 O O . ARG A 1 88 ? -10.522 -2.380 5.759 1.00 98.50 88 ARG A O 1
ATOM 705 N N . LYS A 1 89 ? -10.290 -0.214 5.213 1.00 97.88 89 LYS A N 1
ATOM 706 C CA . LYS A 1 89 ? -10.130 0.216 6.593 1.00 97.88 89 LYS A CA 1
ATOM 707 C C . LYS A 1 89 ? -11.477 0.174 7.309 1.00 97.88 89 LYS A C 1
ATOM 709 O O . LYS A 1 89 ? -12.418 0.844 6.879 1.00 97.88 89 LYS A O 1
ATOM 714 N N . LYS A 1 90 ? -11.556 -0.603 8.390 1.00 96.38 90 LYS A N 1
ATOM 715 C CA . LYS A 1 90 ? -12.730 -0.676 9.259 1.00 96.38 90 LYS A CA 1
ATOM 716 C C . LYS A 1 90 ? -12.323 -0.878 10.713 1.00 96.38 90 LYS A C 1
ATOM 718 O O . LYS A 1 90 ? -11.657 -1.855 11.018 1.00 96.38 90 LYS A O 1
ATOM 723 N N . ASN A 1 91 ? -12.743 0.001 11.622 1.00 89.81 91 ASN A N 1
ATOM 724 C CA . ASN A 1 91 ? -12.586 -0.151 13.075 1.00 89.81 91 ASN A CA 1
ATOM 725 C C . ASN A 1 91 ? -11.181 -0.627 13.509 1.00 89.81 91 ASN A C 1
ATOM 727 O O . ASN A 1 91 ? -11.061 -1.600 14.252 1.00 89.81 91 ASN A O 1
ATOM 731 N N . GLN A 1 92 ? -10.123 0.054 13.053 1.00 92.12 92 GLN A N 1
ATOM 732 C CA . GLN A 1 92 ? -8.722 -0.306 13.363 1.00 92.12 92 GLN A CA 1
ATOM 733 C C . GLN A 1 92 ? -8.245 -1.628 12.741 1.00 92.12 92 GLN A C 1
ATOM 735 O O . GLN A 1 92 ? -7.316 -2.249 13.240 1.00 92.12 92 GLN A O 1
ATOM 740 N N . GLN A 1 93 ? -8.872 -2.062 11.652 1.00 94.94 93 GLN A N 1
ATOM 741 C CA . GLN A 1 93 ? -8.493 -3.259 10.909 1.00 94.94 93 GLN A CA 1
ATOM 742 C C . GLN A 1 93 ? -8.479 -2.980 9.407 1.00 94.94 93 GLN A C 1
ATOM 744 O O . GLN A 1 93 ? -9.055 -1.996 8.926 1.00 94.94 93 GLN A O 1
ATOM 749 N N . LEU A 1 94 ? -7.799 -3.859 8.677 1.00 97.38 94 LEU A N 1
ATOM 750 C CA . LEU A 1 94 ? -7.785 -3.910 7.222 1.00 97.38 94 LEU A CA 1
ATOM 751 C C . LEU A 1 94 ? -8.508 -5.180 6.772 1.00 97.38 94 LEU A C 1
ATOM 753 O O . LEU A 1 94 ? -7.911 -6.247 6.683 1.00 97.38 94 LEU A O 1
ATOM 757 N N . ASP A 1 95 ? -9.795 -5.053 6.463 1.00 97.31 95 ASP A N 1
ATOM 758 C CA . ASP A 1 95 ? -10.604 -6.168 5.977 1.00 97.31 95 ASP A CA 1
ATOM 759 C C . ASP A 1 95 ? -10.268 -6.439 4.509 1.00 97.31 95 ASP A C 1
ATOM 761 O O . ASP A 1 95 ? -10.415 -5.553 3.663 1.00 97.31 95 ASP A O 1
ATOM 765 N N . VAL A 1 96 ? 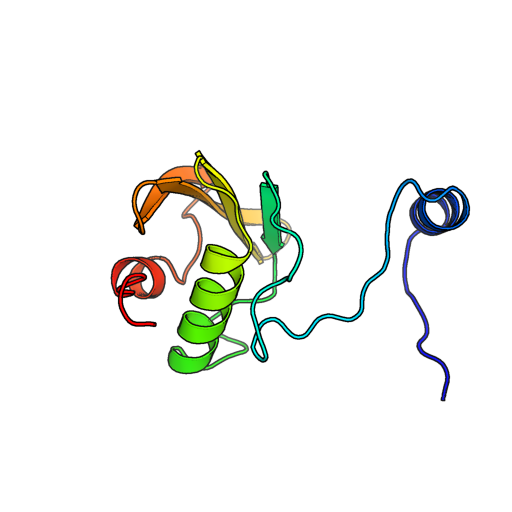-9.868 -7.661 4.166 1.00 97.94 96 VAL A N 1
ATOM 766 C CA . VAL A 1 96 ? -9.671 -8.044 2.762 1.00 97.94 96 VAL A CA 1
ATOM 767 C C . VAL A 1 96 ? -10.999 -7.947 2.006 1.00 97.94 96 VAL A C 1
ATOM 769 O O . VAL A 1 96 ? -11.981 -8.607 2.341 1.00 97.94 96 VAL A O 1
ATOM 772 N N . ILE A 1 97 ? -11.021 -7.142 0.945 1.00 97.81 97 ILE A N 1
ATOM 773 C CA . ILE A 1 97 ? -12.162 -7.015 0.029 1.00 97.81 97 ILE A CA 1
ATOM 774 C C . ILE A 1 97 ? -12.004 -7.985 -1.144 1.00 97.81 97 ILE A C 1
ATOM 776 O O . ILE A 1 97 ? -12.981 -8.570 -1.607 1.00 97.81 97 ILE A O 1
ATOM 780 N N . MET A 1 98 ? -10.786 -8.087 -1.683 1.00 97.44 98 MET A N 1
ATOM 781 C CA . MET A 1 98 ? -10.506 -8.809 -2.922 1.00 97.44 98 MET A CA 1
ATOM 782 C C . MET A 1 98 ? -9.017 -9.128 -3.050 1.00 97.44 98 MET A C 1
ATOM 784 O O . MET A 1 98 ? -8.167 -8.309 -2.692 1.00 97.44 98 MET A O 1
ATOM 788 N N . HIS A 1 99 ? -8.725 -10.267 -3.672 1.00 98.06 99 HIS A N 1
ATOM 789 C CA . HIS A 1 99 ? -7.422 -10.561 -4.254 1.00 98.06 99 HIS A CA 1
ATOM 790 C C . HIS A 1 99 ? -7.515 -10.562 -5.780 1.00 98.06 99 HIS A C 1
ATOM 792 O O . HIS A 1 99 ? -8.478 -11.067 -6.357 1.00 98.06 99 HIS A O 1
ATOM 798 N N . LEU A 1 100 ? -6.501 -9.996 -6.425 1.00 97.75 100 LEU A N 1
ATOM 799 C CA . LEU A 1 100 ? -6.185 -10.250 -7.820 1.00 97.75 100 LEU A CA 1
ATOM 800 C C . LEU A 1 100 ? -5.041 -11.263 -7.853 1.00 97.75 100 LEU A C 1
ATOM 802 O O . LEU A 1 100 ? -3.989 -11.016 -7.250 1.00 97.75 100 LEU A O 1
ATOM 806 N N . ASN A 1 101 ? -5.258 -12.372 -8.564 1.00 96.56 101 ASN A N 1
ATOM 807 C CA . ASN A 1 101 ? -4.415 -13.566 -8.480 1.00 96.56 101 ASN A CA 1
ATOM 808 C C . ASN A 1 101 ? -4.281 -14.006 -7.002 1.00 96.56 101 ASN A C 1
ATOM 810 O O . ASN A 1 101 ? -5.272 -13.988 -6.274 1.00 96.56 101 ASN A O 1
ATOM 814 N N . GLU A 1 102 ? -3.093 -14.372 -6.535 1.00 96.00 102 GLU A N 1
ATOM 815 C CA . GLU A 1 102 ? -2.832 -14.873 -5.177 1.00 96.00 102 GLU A CA 1
ATOM 816 C C . GLU A 1 102 ? -2.783 -13.764 -4.110 1.00 96.00 102 GLU A C 1
ATOM 818 O O . GLU A 1 102 ? -2.628 -14.049 -2.925 1.00 96.00 102 GLU A O 1
ATOM 823 N N . GLY A 1 103 ? -2.934 -12.497 -4.503 1.00 96.94 103 GLY A N 1
ATOM 824 C CA . GLY A 1 103 ? -2.863 -11.372 -3.576 1.00 96.94 103 GLY A CA 1
ATOM 825 C C . GLY A 1 103 ? -1.435 -10.949 -3.219 1.00 96.94 103 GLY A C 1
ATOM 826 O O . GLY A 1 103 ? -0.461 -11.320 -3.868 1.00 96.94 103 GLY A O 1
ATOM 827 N N . THR A 1 104 ? -1.308 -10.096 -2.206 1.00 97.06 104 THR A N 1
ATOM 828 C CA . THR A 1 104 ? -0.006 -9.635 -1.710 1.00 97.06 104 THR A CA 1
ATOM 829 C C . THR A 1 104 ? 0.706 -10.710 -0.884 1.00 97.06 104 THR A C 1
ATOM 831 O O . THR A 1 104 ? 0.085 -11.395 -0.077 1.00 97.06 104 THR A O 1
ATOM 834 N N . GLU A 1 105 ? 2.029 -10.812 -1.018 1.00 96.06 105 GLU A N 1
ATOM 835 C CA . GLU A 1 105 ? 2.851 -11.793 -0.284 1.00 96.06 105 GLU A CA 1
ATOM 836 C C . GLU A 1 105 ? 3.070 -11.454 1.201 1.00 96.06 105 GLU A C 1
ATOM 838 O O . GLU A 1 105 ? 3.664 -12.242 1.934 1.00 96.06 105 GLU A O 1
ATOM 843 N N . ILE A 1 106 ? 2.645 -10.261 1.626 1.00 97.12 106 ILE A N 1
ATOM 844 C CA . ILE A 1 106 ? 2.792 -9.758 3.000 1.00 97.12 106 ILE A CA 1
ATOM 845 C C . ILE A 1 106 ? 1.489 -9.856 3.803 1.00 97.12 106 ILE A C 1
ATOM 847 O O . ILE A 1 106 ? 1.336 -9.164 4.805 1.00 97.12 106 ILE A O 1
ATOM 851 N N . LEU A 1 107 ? 0.516 -10.642 3.332 1.00 96.75 107 LEU A N 1
ATOM 852 C CA . LEU A 1 107 ? -0.794 -10.758 3.977 1.00 96.75 107 LEU A CA 1
ATOM 853 C C . LEU A 1 107 ? -0.670 -11.243 5.430 1.00 96.75 107 LEU A C 1
ATOM 855 O O . LEU A 1 107 ? -1.286 -10.669 6.319 1.00 96.75 107 LEU A O 1
ATOM 859 N N . ASP A 1 108 ? 0.211 -12.216 5.665 1.00 96.44 108 ASP A N 1
ATOM 860 C CA . ASP A 1 108 ? 0.550 -12.740 6.990 1.00 96.44 108 ASP A CA 1
ATOM 861 C C . ASP A 1 108 ? 1.060 -11.654 7.947 1.00 96.44 108 ASP A C 1
ATOM 863 O O . ASP A 1 108 ? 0.695 -11.632 9.122 1.00 96.44 108 ASP A O 1
ATOM 867 N N . LEU A 1 109 ? 1.873 -10.725 7.437 1.00 97.25 109 LEU A N 1
ATOM 868 C CA . LEU A 1 109 ? 2.361 -9.601 8.226 1.00 97.25 109 LEU A CA 1
ATOM 869 C C . LEU A 1 109 ? 1.226 -8.640 8.562 1.00 97.25 109 LEU A C 1
ATOM 871 O O . LEU A 1 109 ? 1.132 -8.227 9.710 1.00 97.25 109 LEU A O 1
ATOM 875 N N . ILE A 1 110 ? 0.360 -8.311 7.598 1.00 96.38 110 ILE A N 1
ATOM 876 C CA . ILE A 1 110 ? -0.779 -7.400 7.801 1.00 96.38 110 ILE A CA 1
ATOM 877 C C . ILE A 1 110 ? -1.721 -7.944 8.881 1.00 96.38 110 ILE A C 1
ATOM 879 O O . ILE A 1 110 ? -2.105 -7.196 9.778 1.00 96.38 110 ILE A O 1
ATOM 883 N N . ASP A 1 111 ? -2.029 -9.241 8.836 1.00 94.31 111 ASP A N 1
ATOM 884 C CA . ASP A 1 111 ? -2.910 -9.908 9.803 1.00 94.31 111 ASP A CA 1
ATOM 885 C C . ASP A 1 111 ? -2.328 -9.928 11.229 1.00 94.31 111 ASP A C 1
ATOM 887 O O . ASP A 1 111 ? -3.064 -10.070 12.206 1.00 94.31 111 ASP A O 1
ATOM 891 N N . SER A 1 112 ? -1.008 -9.766 11.366 1.00 93.75 112 SER A N 1
ATOM 892 C CA . SER A 1 112 ? -0.323 -9.717 12.662 1.00 93.75 112 SER A CA 1
ATOM 893 C C . SER A 1 112 ? -0.311 -8.330 13.321 1.00 93.75 112 SER A C 1
ATOM 895 O O . SER A 1 112 ? 0.071 -8.215 14.487 1.00 93.75 112 SER A O 1
ATOM 897 N N . ILE A 1 113 ? -0.706 -7.270 12.603 1.00 94.88 113 ILE A N 1
ATOM 898 C CA . ILE A 1 113 ? -0.603 -5.890 13.094 1.00 94.88 113 ILE A CA 1
ATOM 899 C C . ILE A 1 113 ? -1.770 -5.556 14.028 1.00 94.88 113 ILE A C 1
ATOM 901 O O . ILE A 1 113 ? -2.936 -5.624 13.642 1.00 94.88 113 ILE A O 1
ATOM 905 N N . ASP A 1 114 ? -1.452 -5.077 15.233 1.00 92.25 114 ASP A N 1
ATOM 906 C CA . ASP A 1 114 ? -2.413 -4.380 16.088 1.00 92.25 114 ASP A CA 1
ATOM 907 C C . ASP A 1 114 ? -2.354 -2.865 15.843 1.00 92.25 114 ASP A C 1
ATOM 909 O O . ASP A 1 114 ? -1.510 -2.150 16.390 1.00 92.25 114 ASP A O 1
ATOM 913 N N . PHE A 1 115 ? -3.280 -2.352 15.031 1.00 90.75 115 PHE A N 1
ATOM 914 C CA . PHE A 1 115 ? -3.354 -0.924 14.700 1.00 90.75 115 PHE A CA 1
ATOM 915 C C . PHE A 1 115 ? -3.857 -0.035 15.859 1.00 90.75 115 PHE A C 1
ATOM 917 O O . PHE A 1 115 ? -4.012 1.174 15.673 1.00 90.75 115 PHE A O 1
ATOM 924 N N . LYS A 1 116 ? -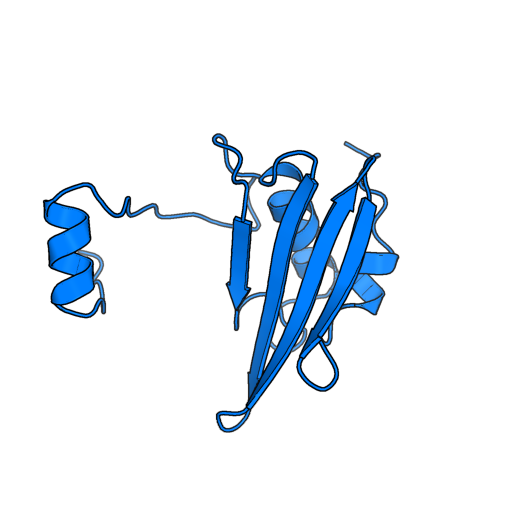4.136 -0.597 17.048 1.00 76.69 116 LYS A N 1
ATOM 925 C CA . LYS A 1 116 ? -4.495 0.165 18.262 1.00 76.69 116 LYS A CA 1
ATOM 926 C C . LYS A 1 116 ? -3.296 0.722 19.018 1.00 76.69 116 LYS A C 1
ATOM 928 O O . LYS A 1 116 ? -3.475 1.630 19.824 1.00 76.69 116 LYS A O 1
ATOM 933 N N . ALA A 1 117 ? -2.110 0.152 18.824 1.00 58.66 117 ALA A N 1
ATOM 934 C CA . ALA A 1 117 ? -0.968 0.342 19.713 1.00 58.66 117 ALA A CA 1
ATOM 935 C C . ALA A 1 117 ? -0.081 1.557 19.359 1.00 58.66 117 ALA A C 1
ATOM 937 O O . ALA A 1 117 ? 1.143 1.416 19.304 1.00 58.66 117 ALA A O 1
ATOM 938 N N . GLN A 1 118 ? -0.674 2.738 19.131 1.00 55.25 118 GLN A N 1
ATOM 939 C CA . GLN A 1 118 ? 0.049 4.021 19.034 1.00 55.25 118 GLN A CA 1
ATOM 940 C C . GLN A 1 118 ? -0.692 5.154 19.743 1.00 55.25 118 GLN A C 1
ATOM 942 O O . GLN A 1 118 ? -1.894 5.351 19.451 1.00 55.25 118 GLN A O 1
#

Secondary structure (DSSP, 8-state):
-PPPP---HHHHHHHHTTSS------TTT---SS-EEEEEEESSS-TTTS-HHHHHHHHHHHHHTEEEEEEEEEEEEETTEEEEEEEEEETTEEEEEEEETT--TTHHHHHT--TT--

Radius of gyration: 15.24 Å; chains: 1; bounding box: 36×37×40 Å

Organism: NCBI:txid2200907

Foldseek 3Di:
DDDDDPDDVVVVVCCVVVVDDDDDDDLLPAADPAADLEEEDEPPLDVVPDPLVSSLSSVLSNLVNHDQQGKYKYWYADPNAIWIWIFGHHDQATHTPDTDPPHHPCVVSRVPDRSVPD

pLDDT: mean 93.99, std 8.31, range [43.5, 98.69]

Sequence (118 aa):
MGTILLYDPKVLSCIANKEIFHQNYDIFAAPMDEKCSYLRCMNLLNKGYFPDELIIKGVTNLFHSIEEGGVLQIGRTVDGVNYVSFFRKKNQQLDVIMHLNEGTEILDLIDSIDFKAQ